Protein AF-A0A2C9CQ67-F1 (afdb_monomer_lite)

Foldseek 3Di:
DFDDPLDPPDDDDDDDPPCLCPVVVVVPDPSDPAADDDPRHHDDDDVLLVQLRCQCGPPDNRPLDDPLPDPQVRQVVLLVLLVVAQKKAQCDGSRHRFIWGFDAGDRFWTWTWGCDPNDTGIDIHGSSRIGGDDD

pLDDT: mean 78.38, std 13.29, range [36.88, 95.12]

Sequence (135 aa):
MVSSPLVPRWVFVGWPRGLPHAFDAVAAHRDVRGFVGVDGVPSRIRCHVMDGFIWAHGKDGFTFAGQVETDAERLERLRAQLGKVHQARVAQGSFAGTQVTVRSVGDKHAKVVMQLFGGQRITVVPIGALVPLGS

Organism: NCBI:txid1690039

Secondary structure (DSSP, 8-state):
-EE-TTSTT-EE----TT-TTHHHHHHTSTT-----EETTEEPPPPHHHHHHHHHHHSSSTT---S-----HHHHHHHHHHHTT-SEEEE-SSTTTT-EEEEEEE-SSEEEEEEEETTEEEEEEEEGGGEEEPP-

Structure (mmCIF, N/CA/C/O backbone):
data_AF-A0A2C9CQ67-F1
#
_entry.id   AF-A0A2C9CQ67-F1
#
loop_
_atom_site.group_PDB
_atom_site.id
_atom_site.type_symbol
_atom_site.label_atom_id
_atom_site.label_alt_id
_atom_site.label_comp_id
_atom_site.label_asym_id
_atom_site.label_entity_id
_atom_site.label_seq_id
_atom_site.pdbx_PDB_ins_code
_atom_site.Cartn_x
_atom_site.Cartn_y
_atom_site.Cartn_z
_atom_site.occupancy
_atom_site.B_iso_or_equiv
_atom_site.auth_seq_id
_atom_site.auth_comp_id
_atom_site.auth_asym_id
_atom_site.auth_atom_id
_atom_site.pdbx_PDB_model_num
ATOM 1 N N . MET A 1 1 ? 17.096 -4.184 -7.080 1.00 64.00 1 MET A N 1
ATOM 2 C CA . MET A 1 1 ? 15.822 -4.759 -7.556 1.00 64.00 1 MET A CA 1
ATOM 3 C C . MET A 1 1 ? 14.972 -5.042 -6.332 1.00 64.00 1 MET A C 1
ATOM 5 O O . MET A 1 1 ? 15.516 -5.582 -5.379 1.00 64.00 1 MET A O 1
ATOM 9 N N . VAL A 1 2 ? 13.705 -4.632 -6.319 1.00 66.56 2 VAL A N 1
ATOM 10 C CA . VAL A 1 2 ? 12.793 -4.857 -5.184 1.00 66.56 2 VAL A CA 1
ATOM 11 C C . VAL A 1 2 ? 11.532 -5.535 -5.706 1.00 66.56 2 VAL A C 1
ATOM 13 O O . VAL A 1 2 ? 10.943 -5.070 -6.678 1.00 66.56 2 VAL A O 1
ATOM 16 N N . SER A 1 3 ? 11.117 -6.624 -5.069 1.00 68.38 3 SER A N 1
ATOM 17 C CA . SER A 1 3 ? 9.830 -7.285 -5.308 1.00 68.38 3 SER A CA 1
ATOM 18 C C . SER A 1 3 ? 8.986 -7.212 -4.043 1.00 68.38 3 SER A C 1
ATOM 20 O O . SER A 1 3 ? 9.531 -7.268 -2.946 1.00 68.38 3 SER A O 1
ATOM 22 N N . SER A 1 4 ? 7.665 -7.113 -4.184 1.00 69.62 4 SER A N 1
ATOM 23 C CA . SER A 1 4 ? 6.742 -7.037 -3.049 1.00 69.62 4 SER A CA 1
ATOM 24 C C . SER A 1 4 ? 5.553 -7.972 -3.270 1.00 69.62 4 SER A C 1
ATOM 26 O O . SER A 1 4 ? 4.937 -7.914 -4.335 1.00 69.62 4 SER A O 1
ATOM 28 N N . PRO A 1 5 ? 5.152 -8.789 -2.280 1.00 70.25 5 PRO A N 1
ATOM 29 C CA . PRO A 1 5 ? 3.954 -9.611 -2.380 1.00 70.25 5 PRO A CA 1
ATOM 30 C C . PRO A 1 5 ? 2.667 -8.772 -2.360 1.00 70.25 5 PRO A C 1
ATOM 32 O O . PRO A 1 5 ? 1.619 -9.283 -2.740 1.00 70.25 5 PRO A O 1
ATOM 35 N N . LEU A 1 6 ? 2.726 -7.475 -2.008 1.00 72.62 6 LEU A N 1
ATOM 36 C CA . LEU A 1 6 ? 1.598 -6.553 -2.214 1.00 72.62 6 LEU A CA 1
ATOM 37 C C . LEU A 1 6 ? 1.357 -6.256 -3.691 1.00 72.62 6 LEU A C 1
ATOM 39 O O . LEU A 1 6 ? 0.276 -5.821 -4.058 1.00 72.62 6 LEU A O 1
ATOM 43 N N . VAL A 1 7 ? 2.344 -6.450 -4.555 1.00 78.44 7 VAL A N 1
ATOM 44 C CA . VAL A 1 7 ? 2.218 -6.264 -6.002 1.00 78.44 7 VAL A CA 1
ATOM 45 C C . VAL A 1 7 ? 2.847 -7.477 -6.677 1.00 78.44 7 VAL A C 1
ATOM 47 O O . VAL A 1 7 ? 3.937 -7.394 -7.245 1.00 78.44 7 VAL A O 1
ATOM 50 N N . PRO A 1 8 ? 2.194 -8.647 -6.571 1.00 76.31 8 PRO A N 1
ATOM 51 C CA . PRO A 1 8 ? 2.783 -9.884 -7.047 1.00 76.31 8 PRO A CA 1
ATOM 52 C C . PRO A 1 8 ? 3.087 -9.765 -8.539 1.00 76.31 8 PRO A C 1
ATOM 54 O O . PRO A 1 8 ? 2.280 -9.231 -9.302 1.00 76.31 8 PRO A O 1
ATOM 57 N N . ARG A 1 9 ? 4.245 -10.300 -8.948 1.00 80.56 9 ARG A N 1
ATOM 58 C CA . ARG A 1 9 ? 4.749 -10.290 -10.335 1.00 80.56 9 ARG A CA 1
ATOM 59 C C . ARG A 1 9 ? 5.205 -8.918 -10.845 1.00 80.56 9 ARG A C 1
ATOM 61 O O . ARG A 1 9 ? 5.520 -8.797 -12.024 1.00 80.56 9 ARG A O 1
ATOM 68 N N . TRP A 1 10 ? 5.260 -7.910 -9.975 1.00 82.81 10 TRP A N 1
ATOM 69 C CA . TRP A 1 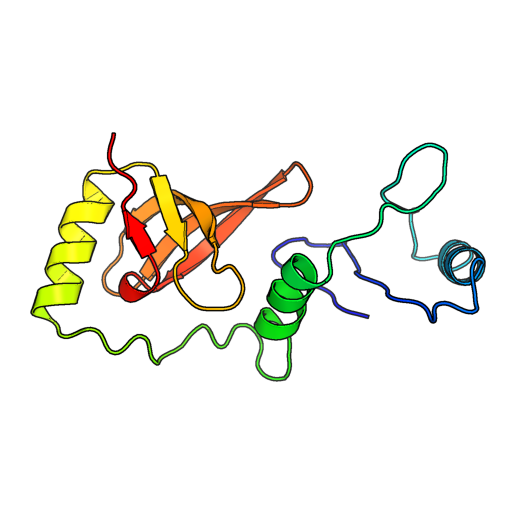10 ? 5.890 -6.628 -10.271 1.00 82.81 10 TRP A CA 1
ATOM 70 C C . TRP A 1 10 ? 7.296 -6.603 -9.687 1.00 82.81 10 TRP A C 1
ATOM 72 O O . TRP A 1 10 ? 7.535 -7.057 -8.565 1.00 82.81 10 TRP A O 1
ATOM 82 N N . VAL A 1 11 ? 8.219 -6.045 -10.462 1.00 81.56 11 VAL A N 1
ATOM 83 C CA . VAL A 1 11 ? 9.616 -5.876 -10.077 1.00 81.56 11 VAL A CA 1
ATOM 84 C C . VAL A 1 11 ? 9.975 -4.409 -10.242 1.00 81.56 11 VAL A C 1
ATOM 86 O O . VAL A 1 11 ? 9.816 -3.839 -11.319 1.00 81.56 11 VAL A O 1
ATOM 89 N N . PHE A 1 12 ? 10.470 -3.798 -9.171 1.00 82.94 12 PHE A N 1
ATOM 90 C CA . PHE A 1 12 ? 10.960 -2.428 -9.188 1.00 82.94 12 PHE A CA 1
ATOM 91 C C . PHE A 1 12 ? 12.457 -2.418 -9.478 1.00 82.94 12 PHE A C 1
ATOM 93 O O . PHE A 1 12 ? 13.264 -3.045 -8.775 1.00 82.94 12 PHE A O 1
ATOM 100 N N . VAL A 1 13 ? 12.825 -1.690 -10.527 1.00 79.69 13 VAL A N 1
ATOM 101 C CA . VAL A 1 13 ? 14.198 -1.573 -11.014 1.00 79.69 13 VAL A CA 1
ATOM 102 C C . VAL A 1 13 ? 14.589 -0.101 -11.007 1.00 79.69 13 VAL A C 1
ATOM 104 O O . VAL A 1 13 ? 13.828 0.751 -11.456 1.00 79.69 13 VAL A O 1
ATOM 107 N N . GLY A 1 14 ? 15.775 0.189 -10.478 1.00 77.75 14 GLY A N 1
ATOM 108 C CA . GLY A 1 14 ? 16.425 1.486 -10.616 1.00 77.75 14 GLY A CA 1
ATOM 109 C C . GLY A 1 14 ? 17.686 1.321 -11.453 1.00 77.75 14 GLY A C 1
ATOM 110 O O . GLY A 1 14 ? 18.374 0.309 -11.320 1.00 77.75 14 GLY A O 1
ATOM 111 N N . TRP A 1 15 ? 17.988 2.301 -12.298 1.00 76.94 15 TRP A N 1
ATOM 112 C CA . TRP A 1 15 ? 19.231 2.357 -13.064 1.00 76.94 15 TRP A CA 1
ATOM 113 C C . TRP A 1 15 ? 19.975 3.673 -12.805 1.00 76.94 15 TRP A C 1
ATOM 115 O O . TRP A 1 15 ? 19.348 4.684 -12.464 1.00 76.94 15 TRP A O 1
ATOM 125 N N . PRO A 1 16 ? 21.313 3.684 -12.947 1.00 72.44 16 PRO A N 1
ATOM 126 C CA . PRO A 1 16 ? 22.109 4.897 -12.810 1.00 72.44 16 PRO A CA 1
ATOM 127 C C . PRO A 1 16 ? 21.665 5.983 -13.794 1.00 72.44 16 PRO A C 1
ATOM 129 O O . PRO A 1 16 ? 21.356 5.702 -14.952 1.00 72.44 16 PRO A O 1
ATOM 132 N N . ARG A 1 17 ? 21.702 7.250 -13.359 1.00 68.75 17 ARG A N 1
ATOM 133 C CA . ARG A 1 17 ? 21.292 8.408 -14.180 1.00 68.75 17 ARG A CA 1
ATOM 134 C C . ARG A 1 17 ? 22.075 8.551 -15.496 1.00 68.75 17 ARG A C 1
ATOM 136 O O . ARG A 1 17 ? 21.564 9.175 -16.416 1.00 68.75 17 ARG A O 1
ATOM 143 N N . GLY A 1 18 ? 23.273 7.971 -15.589 1.00 73.00 18 GLY A N 1
ATOM 144 C CA . GLY A 1 18 ? 24.120 7.997 -16.788 1.00 73.00 18 GLY A CA 1
ATOM 145 C C . GLY A 1 18 ? 23.854 6.885 -17.809 1.00 73.00 18 GLY A C 1
ATOM 146 O O . GLY A 1 18 ? 24.547 6.832 -18.816 1.00 73.00 18 GLY A O 1
ATOM 147 N N . LEU A 1 19 ? 22.885 5.994 -17.568 1.00 73.69 19 LEU A N 1
ATOM 148 C CA . LEU A 1 19 ? 22.569 4.871 -18.459 1.00 73.69 19 LEU A CA 1
ATOM 149 C C . LEU A 1 19 ? 21.096 4.928 -18.897 1.00 73.69 19 LEU A C 1
ATOM 151 O O . LEU A 1 19 ? 20.275 4.151 -18.405 1.00 73.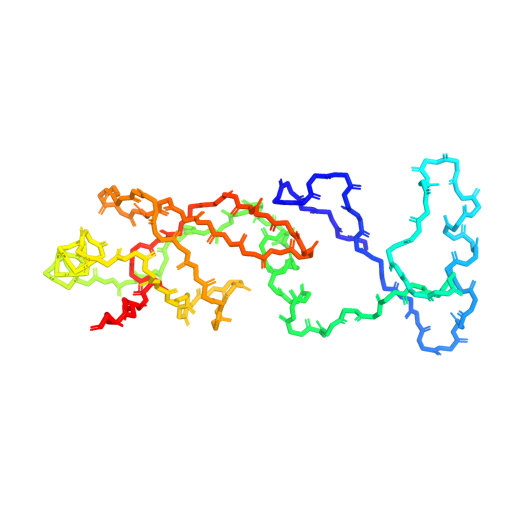69 19 LEU A O 1
ATOM 155 N N . PRO A 1 20 ? 20.731 5.853 -19.806 1.00 65.44 20 PRO A N 1
ATOM 156 C CA . PRO A 1 20 ? 19.339 6.072 -20.202 1.00 65.44 20 PRO A CA 1
ATOM 157 C C . PRO A 1 20 ? 18.693 4.849 -20.868 1.00 65.44 20 PRO A C 1
ATOM 159 O O . PRO A 1 20 ? 17.488 4.686 -20.735 1.00 65.44 20 PRO A O 1
ATOM 162 N N . HIS A 1 21 ? 19.488 3.966 -21.485 1.00 72.31 21 HIS A N 1
ATOM 163 C CA . HIS A 1 21 ? 19.054 2.737 -22.171 1.00 72.31 21 HIS A CA 1
ATOM 164 C C . HIS A 1 21 ? 19.216 1.460 -21.335 1.00 72.31 21 HIS A C 1
ATOM 166 O O . HIS A 1 21 ? 19.066 0.351 -21.837 1.00 72.31 21 HIS A O 1
ATOM 172 N N . ALA A 1 22 ? 19.510 1.570 -20.034 1.00 74.19 22 ALA A N 1
ATOM 173 C CA . ALA A 1 22 ? 19.634 0.388 -19.176 1.00 74.19 22 ALA A CA 1
ATOM 174 C C . ALA A 1 22 ? 18.341 -0.451 -19.121 1.00 74.19 22 ALA A C 1
ATOM 176 O O . ALA A 1 22 ? 18.394 -1.644 -18.822 1.00 74.19 22 ALA A O 1
ATOM 177 N N . PHE A 1 23 ? 17.187 0.155 -19.421 1.00 77.00 23 PHE A N 1
ATOM 178 C CA . PHE A 1 23 ? 15.921 -0.565 -19.501 1.00 77.00 23 PHE A CA 1
ATOM 179 C C . PHE A 1 23 ? 15.849 -1.505 -20.716 1.00 77.00 23 PHE A C 1
ATOM 181 O O . PHE A 1 23 ? 15.185 -2.528 -20.605 1.00 77.00 23 PHE A O 1
ATOM 188 N N . ASP A 1 24 ? 16.572 -1.246 -21.814 1.00 79.12 24 ASP A N 1
ATOM 189 C CA . ASP A 1 24 ? 16.597 -2.122 -22.999 1.00 79.12 24 ASP A CA 1
ATOM 190 C C . ASP A 1 24 ? 17.214 -3.490 -22.665 1.00 79.12 24 ASP A C 1
ATOM 192 O O . ASP A 1 24 ? 16.696 -4.538 -23.048 1.00 79.12 24 ASP A O 1
ATOM 196 N N . ALA A 1 25 ? 18.272 -3.499 -21.848 1.00 79.31 25 ALA A N 1
ATOM 197 C CA . ALA A 1 25 ? 18.884 -4.734 -21.356 1.00 79.31 25 ALA A CA 1
ATOM 198 C C . ALA A 1 25 ? 17.930 -5.537 -20.453 1.00 79.31 25 ALA A C 1
ATOM 200 O O . ALA A 1 25 ? 17.914 -6.766 -20.492 1.00 79.31 25 ALA A O 1
ATOM 201 N N . VAL A 1 26 ? 17.108 -4.848 -19.655 1.00 79.69 26 VAL A N 1
ATOM 202 C CA . VAL A 1 26 ? 16.069 -5.489 -18.834 1.00 79.69 26 VAL A CA 1
ATOM 203 C C . VAL A 1 26 ? 14.926 -5.999 -19.718 1.00 79.69 26 VAL A C 1
ATOM 205 O O . VAL A 1 26 ? 14.416 -7.089 -19.470 1.00 79.69 26 VAL A O 1
ATOM 208 N N . ALA A 1 27 ? 14.560 -5.260 -20.770 1.00 79.50 27 ALA A N 1
ATOM 209 C CA . ALA A 1 27 ? 13.544 -5.644 -21.750 1.00 79.50 27 ALA A CA 1
ATOM 210 C C . ALA A 1 27 ? 13.893 -6.955 -22.463 1.00 79.50 27 ALA A C 1
ATOM 212 O O . ALA A 1 27 ? 13.015 -7.768 -22.732 1.00 79.50 27 ALA A O 1
ATOM 213 N N . ALA A 1 28 ? 15.180 -7.157 -22.752 1.00 82.69 28 ALA A N 1
ATOM 214 C CA . ALA A 1 28 ? 15.685 -8.334 -23.447 1.00 82.69 28 ALA A CA 1
ATOM 215 C C . ALA A 1 28 ? 15.649 -9.620 -22.597 1.00 82.69 28 ALA A C 1
ATOM 217 O O . ALA A 1 28 ? 15.867 -10.714 -23.121 1.00 82.69 28 ALA A O 1
ATOM 218 N N . HIS A 1 29 ? 15.393 -9.524 -21.289 1.00 84.31 29 HIS A N 1
ATOM 219 C CA . HIS A 1 29 ? 15.344 -10.694 -20.422 1.00 84.31 29 HIS A CA 1
ATOM 220 C C . HIS A 1 29 ? 14.058 -11.503 -20.657 1.00 84.31 29 HIS A C 1
ATOM 222 O O . HIS A 1 29 ? 12.954 -10.979 -20.539 1.00 84.31 29 HIS A O 1
ATOM 228 N N . ARG A 1 30 ? 14.186 -12.815 -20.896 1.00 86.81 30 ARG A N 1
ATOM 229 C CA . ARG A 1 30 ? 13.070 -13.716 -21.269 1.00 86.81 30 ARG A CA 1
ATOM 230 C C . ARG A 1 30 ? 11.866 -13.713 -20.315 1.00 86.81 30 ARG A C 1
ATOM 232 O O . ARG A 1 30 ? 10.741 -13.956 -20.735 1.00 86.81 30 ARG A O 1
ATOM 239 N N . ASP A 1 31 ? 12.111 -13.459 -19.032 1.00 85.81 31 ASP A N 1
ATOM 240 C CA . ASP A 1 31 ? 11.078 -13.469 -17.985 1.00 85.81 31 ASP A CA 1
ATOM 241 C C . ASP A 1 31 ? 10.398 -12.099 -17.792 1.00 85.81 31 ASP A C 1
ATOM 243 O O . ASP A 1 31 ? 9.439 -11.971 -17.024 1.00 85.81 31 ASP A O 1
ATOM 247 N N . VAL A 1 32 ? 10.871 -11.063 -18.490 1.00 84.19 32 VAL A N 1
ATOM 248 C CA . VAL A 1 32 ? 10.299 -9.717 -18.447 1.00 84.19 32 VAL A CA 1
ATOM 249 C C . VAL A 1 32 ? 9.212 -9.611 -19.508 1.00 84.19 32 VAL A C 1
ATOM 251 O O . VAL A 1 32 ? 9.459 -9.680 -20.704 1.00 84.19 32 VAL A O 1
ATOM 254 N N . ARG A 1 33 ? 7.968 -9.422 -19.056 1.00 85.12 33 ARG A N 1
ATOM 255 C CA . ARG A 1 33 ? 6.806 -9.270 -19.950 1.00 85.12 33 ARG A CA 1
ATOM 256 C C . ARG A 1 33 ? 6.684 -7.879 -20.577 1.00 85.12 33 ARG A C 1
ATOM 258 O O . ARG A 1 33 ? 5.838 -7.686 -21.441 1.00 85.12 33 ARG A O 1
ATOM 265 N N . GLY A 1 34 ? 7.469 -6.917 -20.104 1.00 84.12 34 GLY A N 1
ATOM 266 C CA . GLY A 1 34 ? 7.425 -5.520 -20.525 1.00 84.12 34 GLY A CA 1
ATOM 267 C C . GLY A 1 34 ? 7.459 -4.559 -19.340 1.00 84.12 34 GLY A C 1
ATOM 268 O O . GLY A 1 34 ? 7.600 -4.970 -18.185 1.00 84.12 34 GLY A O 1
ATOM 269 N N . PHE A 1 35 ? 7.312 -3.270 -19.639 1.00 85.56 35 PHE A N 1
ATOM 270 C CA . PHE A 1 35 ? 7.327 -2.195 -18.651 1.00 85.56 35 PHE A CA 1
ATOM 271 C C . PHE A 1 35 ? 5.964 -1.535 -18.526 1.00 85.56 35 PHE A C 1
ATOM 273 O O . PHE A 1 35 ? 5.203 -1.437 -19.485 1.00 85.56 35 PHE A O 1
ATOM 280 N N . VAL A 1 36 ? 5.690 -1.025 -17.330 1.00 85.19 36 VAL A N 1
ATOM 281 C CA . VAL A 1 36 ? 4.555 -0.137 -17.093 1.00 85.19 36 VAL A CA 1
ATOM 282 C C . VAL A 1 36 ? 5.012 1.281 -17.410 1.00 85.19 36 VAL A C 1
ATOM 284 O O . VAL A 1 36 ? 5.961 1.780 -16.801 1.00 85.19 36 VAL A O 1
ATOM 287 N N . GLY A 1 37 ? 4.379 1.898 -18.402 1.00 84.06 37 GLY A N 1
ATOM 288 C CA . GLY A 1 37 ? 4.890 3.093 -19.056 1.00 84.06 37 GLY A CA 1
ATOM 289 C C . GLY A 1 37 ? 3.881 3.744 -19.992 1.00 84.06 37 GLY A C 1
ATOM 290 O O . GLY A 1 37 ? 2.797 3.207 -20.214 1.00 84.06 37 GLY A O 1
ATOM 291 N N . VAL A 1 38 ? 4.262 4.890 -20.547 1.00 78.31 38 VAL A N 1
ATOM 292 C CA . VAL A 1 38 ? 3.522 5.592 -21.605 1.00 78.31 38 VAL A CA 1
ATOM 293 C C . VAL A 1 38 ? 4.432 5.634 -22.829 1.00 78.31 38 VAL A C 1
ATOM 295 O O . VAL A 1 38 ? 5.634 5.853 -22.680 1.00 78.31 38 VAL A O 1
ATOM 298 N N . ASP A 1 39 ? 3.884 5.348 -24.010 1.00 80.56 39 ASP A N 1
ATOM 299 C CA . ASP A 1 39 ? 4.603 5.378 -25.294 1.00 80.56 39 ASP A CA 1
ATOM 300 C C . ASP A 1 39 ? 5.898 4.541 -25.323 1.00 80.56 39 ASP A C 1
ATOM 302 O O . ASP A 1 39 ? 6.917 4.937 -25.881 1.00 80.56 39 ASP A O 1
ATOM 306 N N . GLY A 1 40 ? 5.880 3.370 -24.676 1.00 72.69 40 GLY A N 1
ATOM 307 C CA . GLY A 1 40 ? 7.035 2.462 -24.618 1.00 72.69 40 GLY A CA 1
ATOM 308 C C . GLY A 1 40 ? 8.133 2.879 -23.633 1.00 72.69 40 GLY A C 1
ATOM 309 O O . GLY A 1 40 ? 9.108 2.149 -23.466 1.00 72.69 40 GLY A O 1
ATOM 310 N N . VAL A 1 41 ? 7.968 4.001 -22.926 1.00 77.69 41 VAL A N 1
ATOM 311 C CA . VAL A 1 41 ? 8.925 4.487 -21.925 1.00 77.69 41 VAL A CA 1
ATOM 312 C C . VAL A 1 41 ? 8.462 4.096 -20.518 1.00 77.69 41 VAL A C 1
ATOM 314 O O . VAL A 1 41 ? 7.353 4.469 -20.117 1.00 77.69 41 VAL A O 1
ATOM 317 N N . PRO A 1 42 ? 9.291 3.397 -19.716 1.00 84.44 42 PRO A N 1
ATOM 318 C CA . PRO A 1 42 ? 8.933 3.037 -18.347 1.00 84.44 42 PRO A CA 1
ATOM 319 C C . PRO A 1 42 ? 8.604 4.269 -17.492 1.00 84.44 42 PRO A C 1
ATOM 321 O O . PRO A 1 42 ? 9.367 5.240 -17.439 1.00 84.44 42 PRO A O 1
ATOM 324 N N . SER A 1 43 ? 7.488 4.224 -16.765 1.00 84.81 43 SER A N 1
ATOM 325 C CA . SER A 1 43 ? 7.107 5.300 -15.852 1.00 84.81 43 SER A CA 1
ATOM 326 C C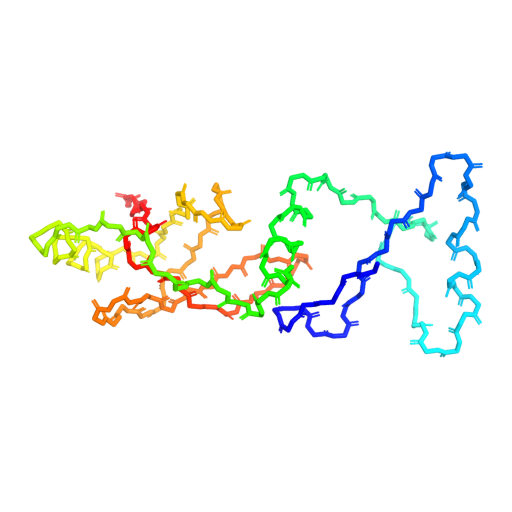 . SER A 1 43 ? 8.048 5.356 -14.651 1.00 84.81 43 SER A C 1
ATOM 328 O O . SER A 1 43 ? 8.291 4.361 -13.967 1.00 84.81 43 SER A O 1
ATOM 330 N N . ARG A 1 44 ? 8.548 6.557 -14.349 1.00 81.69 44 ARG A N 1
ATOM 331 C CA . ARG A 1 44 ? 9.374 6.789 -13.161 1.00 81.69 44 ARG A CA 1
ATOM 332 C C . ARG A 1 44 ? 8.504 6.811 -11.911 1.00 81.69 44 ARG A C 1
ATOM 334 O O . ARG A 1 44 ? 7.513 7.535 -11.845 1.00 81.69 44 ARG A O 1
ATOM 341 N N . ILE A 1 45 ? 8.923 6.072 -10.891 1.00 77.38 45 ILE A N 1
ATOM 342 C CA . ILE A 1 45 ? 8.292 6.093 -9.572 1.00 77.38 45 ILE A CA 1
ATOM 343 C C . ILE A 1 45 ? 9.047 7.095 -8.698 1.00 77.38 45 ILE A C 1
ATOM 345 O O . ILE A 1 45 ? 10.278 7.134 -8.702 1.00 77.38 45 ILE A O 1
ATOM 349 N N . ARG A 1 46 ? 8.315 7.932 -7.957 1.00 72.62 46 ARG A N 1
ATOM 350 C CA . ARG A 1 46 ? 8.918 8.900 -7.029 1.00 72.62 46 ARG A CA 1
ATOM 351 C C . ARG A 1 46 ? 9.620 8.158 -5.889 1.00 72.62 46 ARG A C 1
ATOM 353 O O . ARG A 1 46 ? 9.052 7.210 -5.351 1.00 72.62 46 ARG A O 1
ATOM 360 N N . CYS A 1 47 ? 10.806 8.626 -5.489 1.00 66.19 47 CYS A N 1
ATOM 361 C CA . CYS A 1 47 ? 11.630 7.950 -4.481 1.00 66.19 47 CYS A CA 1
ATOM 362 C C . CYS A 1 47 ? 10.868 7.664 -3.180 1.00 66.19 47 CYS A C 1
ATOM 364 O O . CYS A 1 47 ? 10.870 6.522 -2.755 1.00 66.19 47 CYS A O 1
ATOM 366 N N . HIS A 1 48 ? 10.090 8.618 -2.649 1.00 64.62 48 HIS A N 1
ATOM 367 C CA . HIS A 1 48 ? 9.325 8.414 -1.406 1.00 64.62 48 HIS A CA 1
ATOM 368 C C . HIS A 1 48 ? 8.287 7.281 -1.475 1.00 64.62 48 HIS A C 1
ATOM 370 O O . HIS A 1 48 ? 7.986 6.655 -0.466 1.00 64.62 48 HIS A O 1
ATOM 376 N N . VAL A 1 49 ? 7.730 6.994 -2.659 1.00 68.19 49 VAL A N 1
ATOM 377 C CA . VAL A 1 49 ? 6.833 5.841 -2.840 1.00 68.19 49 VAL A CA 1
ATOM 378 C C . VAL A 1 49 ? 7.647 4.550 -2.788 1.00 68.19 49 VAL A C 1
ATOM 380 O O . VAL A 1 49 ? 7.205 3.561 -2.213 1.00 68.19 49 VAL A O 1
ATOM 383 N N . MET A 1 50 ? 8.845 4.565 -3.375 1.00 72.25 50 MET A N 1
ATOM 384 C CA . MET A 1 50 ? 9.754 3.423 -3.399 1.00 72.25 50 MET A CA 1
ATOM 385 C C . MET A 1 50 ? 10.398 3.150 -2.044 1.00 72.25 50 MET A C 1
ATOM 387 O O . MET A 1 50 ? 10.583 1.986 -1.710 1.00 72.25 50 MET A O 1
ATOM 391 N N . ASP A 1 51 ? 10.663 4.184 -1.249 1.00 68.12 51 ASP A N 1
ATOM 392 C CA . ASP A 1 51 ? 11.185 4.064 0.113 1.00 68.12 51 ASP A CA 1
ATOM 393 C C . ASP A 1 51 ? 10.250 3.211 0.969 1.00 68.12 51 ASP A C 1
ATOM 395 O O . ASP A 1 51 ? 10.714 2.342 1.697 1.00 68.12 51 ASP A O 1
ATOM 399 N N . GLY A 1 52 ? 8.934 3.345 0.782 1.00 66.19 52 GLY A N 1
ATOM 400 C CA . GLY A 1 52 ? 7.952 2.467 1.409 1.00 66.19 52 GLY A CA 1
ATOM 401 C C . GLY A 1 52 ? 8.098 0.997 1.021 1.00 66.19 52 GLY A C 1
ATOM 402 O O . GLY A 1 52 ? 8.097 0.111 1.876 1.00 66.19 52 GLY A O 1
ATOM 403 N N . PHE A 1 53 ? 8.283 0.709 -0.266 1.00 68.56 53 PHE A N 1
ATOM 404 C CA . PHE A 1 53 ? 8.524 -0.664 -0.716 1.00 68.56 53 PHE A CA 1
ATOM 405 C C . PHE A 1 53 ? 9.881 -1.193 -0.244 1.00 68.56 53 PHE A C 1
ATOM 407 O O . PHE A 1 53 ? 9.966 -2.339 0.177 1.00 68.56 53 PHE A O 1
ATOM 414 N N . ILE A 1 54 ? 10.930 -0.375 -0.262 1.00 67.94 54 ILE A N 1
ATOM 415 C CA . ILE A 1 54 ? 12.258 -0.761 0.220 1.00 67.94 54 ILE A CA 1
ATOM 416 C C . ILE A 1 54 ? 12.217 -1.031 1.725 1.00 67.94 54 ILE A C 1
ATOM 418 O O . ILE A 1 54 ? 12.737 -2.050 2.153 1.00 67.94 54 ILE A O 1
ATOM 422 N N . TRP A 1 55 ? 11.565 -0.183 2.521 1.00 64.06 55 TRP A N 1
ATOM 423 C CA . TRP A 1 55 ? 11.421 -0.380 3.966 1.00 64.06 55 TRP A CA 1
ATOM 424 C C . TRP A 1 55 ? 10.553 -1.587 4.310 1.00 64.06 55 TRP A C 1
ATOM 426 O O . TRP A 1 55 ? 10.876 -2.321 5.232 1.00 64.06 55 TRP A O 1
ATOM 436 N N . ALA A 1 56 ? 9.478 -1.837 3.557 1.00 63.50 56 ALA A N 1
ATOM 437 C CA . ALA A 1 56 ? 8.632 -3.011 3.786 1.00 63.50 56 ALA A CA 1
ATOM 438 C C . ALA A 1 56 ? 9.339 -4.349 3.468 1.00 63.50 56 ALA A C 1
ATOM 440 O O . ALA A 1 56 ? 8.898 -5.392 3.952 1.00 63.50 56 ALA A O 1
ATOM 441 N N . HIS A 1 57 ? 10.401 -4.320 2.647 1.00 63.62 57 HIS A N 1
ATOM 442 C CA . HIS A 1 57 ? 11.095 -5.507 2.112 1.00 63.62 57 HIS A CA 1
ATOM 443 C C . HIS A 1 57 ? 12.603 -5.538 2.408 1.00 63.62 57 HIS A C 1
ATOM 445 O O . HIS A 1 57 ? 13.319 -6.414 1.922 1.00 63.62 57 HIS A O 1
ATOM 451 N N . GLY A 1 58 ? 13.103 -4.582 3.187 1.00 47.62 58 GLY A N 1
ATOM 452 C CA . GLY A 1 58 ? 14.511 -4.418 3.523 1.00 47.62 58 GLY A CA 1
ATOM 453 C C . GLY A 1 58 ? 14.879 -5.235 4.755 1.00 47.62 58 GLY A C 1
ATOM 454 O O . GLY A 1 58 ? 14.535 -4.860 5.867 1.00 47.62 58 GLY A O 1
ATOM 455 N N . LYS A 1 59 ? 15.614 -6.330 4.530 1.00 40.19 59 LYS A N 1
ATOM 456 C CA . LYS A 1 59 ? 16.226 -7.266 5.499 1.00 40.19 59 LYS A CA 1
ATOM 457 C C . LYS A 1 59 ? 15.316 -8.061 6.437 1.00 40.19 59 LYS A C 1
ATOM 459 O O . LYS A 1 59 ? 15.679 -9.196 6.710 1.00 40.19 59 LYS A O 1
ATOM 464 N N . ASP A 1 60 ? 14.139 -7.575 6.792 1.00 36.88 60 ASP A N 1
ATOM 465 C CA . ASP A 1 60 ? 13.169 -8.327 7.586 1.00 36.88 60 ASP A CA 1
ATOM 466 C C . ASP A 1 60 ? 11.803 -8.199 6.909 1.00 36.88 60 ASP A C 1
ATOM 468 O O . ASP A 1 60 ? 11.154 -7.156 6.965 1.00 36.88 60 ASP A O 1
ATOM 472 N N . GLY A 1 61 ? 11.391 -9.233 6.169 1.00 37.75 61 GLY A N 1
ATOM 473 C CA . GLY A 1 61 ? 10.118 -9.223 5.447 1.00 37.75 61 GLY A CA 1
ATOM 474 C C . GLY A 1 61 ? 8.976 -8.783 6.363 1.00 37.75 61 GLY A C 1
ATOM 475 O O . GLY A 1 61 ? 8.754 -9.406 7.392 1.00 37.75 61 GLY A O 1
ATOM 476 N N . PHE A 1 62 ? 8.279 -7.700 6.006 1.00 45.84 62 PHE A N 1
ATOM 477 C CA . PHE A 1 62 ? 7.221 -7.103 6.829 1.00 45.84 62 PHE A CA 1
ATOM 478 C C . PHE A 1 62 ? 7.526 -7.099 8.338 1.00 45.84 62 PHE A C 1
ATOM 480 O O . PHE A 1 62 ? 6.717 -7.584 9.133 1.00 45.84 62 PHE A O 1
ATOM 487 N N . THR A 1 63 ? 8.614 -6.477 8.786 1.00 43.22 63 THR A N 1
ATOM 488 C CA . THR A 1 63 ? 8.668 -5.961 10.167 1.00 43.22 63 THR A CA 1
ATOM 489 C C . THR A 1 63 ? 7.719 -4.764 10.304 1.00 43.22 63 THR A C 1
ATOM 491 O O . THR A 1 63 ? 8.101 -3.618 10.496 1.00 43.22 63 THR A O 1
ATOM 494 N N . PHE A 1 64 ? 6.417 -5.045 10.215 1.00 50.00 64 PHE A N 1
ATOM 495 C CA . PHE A 1 64 ? 5.336 -4.195 10.723 1.00 50.00 64 PHE A CA 1
ATOM 496 C C . PHE A 1 64 ? 5.030 -4.501 12.203 1.00 50.00 64 PHE A C 1
ATOM 498 O O . PHE A 1 64 ? 3.969 -4.146 12.712 1.00 50.00 64 PHE A O 1
ATOM 505 N N . ALA A 1 65 ? 5.958 -5.151 12.906 1.00 43.44 65 ALA A N 1
ATOM 506 C CA . ALA A 1 65 ? 5.888 -5.461 14.327 1.00 43.44 65 ALA A CA 1
ATOM 507 C C . ALA A 1 65 ? 7.187 -4.945 14.976 1.00 43.44 65 ALA A C 1
ATOM 509 O O . ALA A 1 65 ? 8.263 -5.274 14.502 1.00 43.44 65 ALA A O 1
ATOM 510 N N . GLY A 1 66 ? 7.195 -4.111 16.013 1.00 44.94 66 GLY A N 1
ATOM 511 C CA . GLY A 1 66 ? 6.105 -3.743 16.905 1.00 44.94 66 GLY A CA 1
ATOM 512 C C . GLY A 1 66 ? 6.482 -2.579 17.820 1.00 44.94 66 GLY A C 1
ATOM 513 O O . GLY A 1 66 ? 6.650 -2.773 19.015 1.00 44.94 66 GLY A O 1
ATOM 514 N N . GLN A 1 67 ? 6.580 -1.367 17.274 1.00 51.41 67 GLN A N 1
ATOM 515 C CA . GLN A 1 67 ? 6.831 -0.162 18.076 1.00 51.41 67 GLN A CA 1
ATOM 516 C C . GLN A 1 67 ? 5.936 1.011 17.680 1.00 51.41 67 GLN A C 1
ATOM 518 O O . GLN A 1 67 ? 6.385 2.148 17.589 1.00 51.41 67 GLN A O 1
ATOM 523 N N . VAL A 1 68 ? 4.641 0.764 17.472 1.00 55.81 68 VAL A N 1
ATOM 524 C CA . VAL A 1 68 ? 3.699 1.850 17.763 1.00 55.81 68 VAL A CA 1
ATOM 525 C C . VAL A 1 68 ? 3.309 1.694 19.219 1.00 55.81 68 VAL A C 1
ATOM 527 O O . VAL A 1 68 ? 2.298 1.066 19.539 1.00 55.81 68 VAL A O 1
ATOM 530 N N . GLU A 1 69 ? 4.172 2.195 20.103 1.00 56.00 69 GLU A N 1
ATOM 531 C CA . GLU A 1 69 ? 3.854 2.311 21.522 1.00 56.00 69 GLU A CA 1
ATOM 532 C C . GLU A 1 69 ? 2.609 3.182 21.646 1.00 56.00 69 GLU A C 1
ATOM 534 O O . GLU A 1 69 ? 2.604 4.393 21.420 1.00 56.00 69 GLU A O 1
ATOM 539 N N . THR A 1 70 ? 1.502 2.509 21.918 1.00 64.00 70 THR A N 1
ATOM 540 C CA . THR A 1 70 ? 0.208 3.130 22.112 1.00 64.00 70 THR A CA 1
ATOM 541 C C . THR A 1 70 ? -0.292 2.577 23.426 1.00 64.00 70 THR A C 1
ATOM 543 O O . THR A 1 70 ? -0.472 1.367 23.545 1.00 64.00 70 THR A O 1
ATOM 546 N N . ASP A 1 71 ? -0.475 3.450 24.412 1.00 80.00 71 ASP A N 1
ATOM 547 C CA . ASP A 1 71 ? -1.098 3.064 25.673 1.00 80.00 71 ASP A CA 1
ATOM 548 C C . ASP A 1 71 ? -2.472 2.409 25.418 1.00 80.00 71 ASP A C 1
ATOM 550 O O . ASP A 1 71 ? -3.162 2.754 24.448 1.00 80.00 71 ASP A O 1
ATOM 554 N N . ALA A 1 72 ? -2.860 1.450 26.258 1.00 82.06 72 ALA A N 1
ATOM 555 C CA . ALA A 1 72 ? -4.023 0.586 26.057 1.00 82.06 72 ALA A CA 1
ATOM 556 C C . ALA A 1 72 ? -5.320 1.394 25.887 1.00 82.06 72 ALA A C 1
ATOM 558 O O . ALA A 1 72 ? -6.118 1.113 24.991 1.00 82.06 72 ALA A O 1
ATOM 559 N N . GLU A 1 73 ? -5.488 2.466 26.666 1.00 84.44 73 GLU A N 1
ATOM 560 C CA . GLU A 1 73 ? -6.641 3.367 26.559 1.00 84.44 73 GLU A CA 1
ATOM 561 C C . GLU A 1 73 ? -6.694 4.103 25.216 1.00 84.44 73 GLU A C 1
ATOM 563 O O . GLU A 1 73 ? -7.761 4.363 24.651 1.00 84.44 73 GLU A O 1
ATOM 568 N N . ARG A 1 74 ? -5.532 4.480 24.677 1.00 84.44 74 ARG A N 1
ATOM 569 C CA . ARG A 1 74 ? -5.445 5.123 23.363 1.00 84.44 74 ARG A CA 1
ATOM 570 C C . ARG A 1 74 ? -5.715 4.113 22.251 1.00 84.44 74 ARG A C 1
ATOM 572 O O . ARG A 1 74 ? -6.387 4.467 21.283 1.00 84.44 74 ARG A O 1
ATOM 579 N N . LEU A 1 75 ? -5.231 2.881 22.389 1.00 86.19 75 LEU A N 1
ATOM 580 C CA . LEU A 1 75 ? -5.475 1.815 21.422 1.00 86.19 75 LEU A CA 1
ATOM 581 C C . LEU A 1 75 ? -6.969 1.478 21.327 1.00 86.19 75 LEU A C 1
ATOM 583 O O . LEU A 1 75 ? -7.502 1.429 20.218 1.00 86.19 75 LEU A O 1
ATOM 587 N N . GLU A 1 76 ? -7.660 1.341 22.461 1.00 87.88 76 GLU A N 1
ATOM 588 C CA . GLU A 1 76 ? -9.105 1.078 22.473 1.00 87.88 76 GLU A CA 1
ATOM 589 C C . GLU A 1 76 ? -9.920 2.234 21.885 1.00 87.88 76 GLU A C 1
ATOM 591 O O . GLU A 1 76 ? -10.823 2.024 21.070 1.00 87.88 76 GLU A O 1
ATOM 596 N N . ARG A 1 77 ? -9.549 3.487 22.182 1.00 89.38 77 ARG A N 1
ATOM 597 C CA . ARG A 1 77 ? -10.182 4.649 21.534 1.00 89.38 77 ARG A CA 1
ATOM 598 C C . ARG A 1 77 ? -10.016 4.625 20.015 1.00 89.38 77 ARG A C 1
ATOM 600 O O . ARG A 1 77 ? -10.990 4.856 19.297 1.00 89.38 77 ARG A O 1
ATOM 607 N N . LEU A 1 78 ? -8.815 4.330 19.516 1.00 89.88 78 LEU A N 1
ATOM 608 C CA . LEU A 1 78 ? -8.562 4.231 18.076 1.00 89.88 78 LEU A CA 1
ATOM 609 C C . LEU A 1 78 ? -9.338 3.075 17.441 1.00 89.88 78 LEU A C 1
ATOM 611 O O . LEU A 1 78 ? -9.909 3.252 16.366 1.00 89.88 78 LEU A O 1
ATOM 615 N N . ARG A 1 79 ? -9.421 1.921 18.111 1.00 90.06 79 ARG A N 1
ATOM 616 C CA . ARG A 1 79 ? -10.230 0.779 17.665 1.00 90.06 79 ARG A CA 1
ATOM 617 C C . ARG A 1 79 ? -11.696 1.179 17.500 1.00 90.06 79 ARG A C 1
ATOM 619 O O . ARG A 1 79 ? -12.276 0.949 16.438 1.00 90.06 79 ARG A O 1
ATOM 626 N N . ALA A 1 80 ? -12.273 1.825 18.512 1.00 90.62 80 ALA A N 1
ATOM 627 C CA . ALA A 1 80 ? -13.660 2.281 18.487 1.00 90.62 80 ALA A CA 1
ATOM 628 C C . ALA A 1 80 ? -13.921 3.325 17.387 1.00 90.62 80 ALA A C 1
ATOM 630 O O . ALA A 1 80 ? -14.988 3.319 16.773 1.00 90.62 80 ALA A O 1
ATOM 631 N N . GLN A 1 81 ? -12.960 4.213 17.114 1.00 91.56 81 GLN A N 1
ATOM 632 C CA . GLN A 1 81 ? -13.061 5.202 16.036 1.00 91.56 81 GLN A CA 1
ATOM 633 C C . GLN A 1 81 ? -12.954 4.559 14.650 1.00 91.56 81 GLN A C 1
ATOM 635 O O . GLN A 1 81 ? -13.791 4.821 13.790 1.00 91.56 81 GLN A O 1
ATOM 640 N N . LEU A 1 82 ? -11.967 3.686 14.435 1.00 91.00 82 LEU A N 1
ATOM 641 C CA . LEU A 1 82 ? -11.777 2.978 13.166 1.00 91.00 82 LEU A CA 1
ATOM 642 C C . LEU A 1 82 ? -12.946 2.046 12.837 1.00 91.00 82 LEU A C 1
ATOM 644 O O . LEU A 1 82 ? -13.238 1.845 11.665 1.00 91.00 82 LEU A O 1
ATOM 648 N N . GLY A 1 83 ? -13.646 1.523 13.847 1.00 88.56 83 GLY A N 1
ATOM 649 C CA . GLY A 1 83 ? -14.884 0.764 13.654 1.00 88.56 83 GLY A CA 1
ATOM 650 C C . GLY A 1 83 ? -16.053 1.591 13.101 1.00 88.56 83 GLY A C 1
ATOM 651 O O . GLY A 1 83 ? -17.029 1.011 12.636 1.00 88.56 83 GLY A O 1
ATOM 652 N N . LYS A 1 84 ? -15.965 2.928 13.137 1.00 90.31 84 LYS A N 1
ATOM 653 C CA . LYS A 1 84 ? -17.015 3.855 12.678 1.00 90.31 84 LYS A CA 1
ATOM 654 C C . LYS A 1 84 ? -16.695 4.542 11.351 1.00 90.31 84 LYS A C 1
ATOM 656 O O . LYS A 1 84 ? -17.577 5.178 10.788 1.00 90.31 84 LYS A O 1
ATOM 661 N N . VAL A 1 85 ? -15.459 4.443 10.858 1.00 89.88 85 VAL A N 1
ATOM 662 C CA . VAL A 1 85 ? -15.032 5.108 9.619 1.00 89.88 85 VAL A CA 1
ATOM 663 C C . VAL A 1 85 ? -14.654 4.101 8.541 1.00 89.88 85 VAL A C 1
ATOM 665 O O . VAL A 1 85 ? -14.151 3.014 8.814 1.00 89.88 85 VAL A O 1
ATOM 668 N N . HIS A 1 86 ? -14.843 4.492 7.283 1.00 90.62 86 HIS A N 1
ATOM 669 C CA . HIS A 1 86 ? -14.418 3.687 6.135 1.00 90.62 86 HIS A CA 1
ATOM 670 C C . HIS A 1 86 ? -13.035 4.074 5.615 1.00 90.62 86 HIS A C 1
ATOM 672 O O . HIS A 1 86 ? -12.423 3.297 4.883 1.00 90.62 86 HIS A O 1
ATOM 678 N N . GLN A 1 87 ? -12.528 5.253 5.980 1.00 94.75 87 GLN A N 1
ATOM 679 C CA . GLN A 1 87 ? -11.238 5.753 5.520 1.00 94.75 87 GLN A CA 1
ATOM 680 C C . GLN A 1 87 ? -10.322 6.122 6.683 1.00 94.75 87 GLN A C 1
ATOM 682 O O . GLN A 1 87 ? -10.744 6.641 7.714 1.00 94.75 87 GLN A O 1
ATOM 687 N N . ALA A 1 88 ? -9.037 5.862 6.487 1.00 94.38 88 ALA A N 1
ATOM 688 C CA . ALA A 1 88 ? -7.974 6.257 7.394 1.00 94.38 88 ALA A CA 1
ATOM 689 C C . ALA A 1 88 ? -6.743 6.687 6.589 1.00 94.38 88 ALA A C 1
ATOM 691 O O . ALA A 1 88 ? -6.611 6.386 5.401 1.00 94.38 88 ALA A O 1
ATOM 692 N N . ARG A 1 89 ? -5.817 7.381 7.241 1.00 92.94 89 ARG A N 1
ATOM 693 C CA . ARG A 1 89 ? -4.483 7.666 6.716 1.00 92.94 89 ARG A CA 1
ATOM 694 C C . ARG A 1 89 ? -3.453 6.912 7.541 1.00 92.94 89 ARG A C 1
ATOM 696 O O . ARG A 1 89 ? -3.506 6.933 8.766 1.00 92.94 89 ARG A O 1
ATOM 703 N N . VAL A 1 90 ? -2.500 6.276 6.874 1.00 88.81 90 VAL A N 1
ATOM 704 C CA . VAL A 1 90 ? -1.330 5.700 7.540 1.00 88.81 90 VAL A CA 1
ATOM 705 C C . VAL A 1 90 ? -0.446 6.857 8.005 1.00 88.81 90 VAL A C 1
ATOM 707 O O . VAL A 1 90 ? -0.015 7.668 7.192 1.00 88.81 90 VAL A O 1
ATOM 710 N N . ALA A 1 91 ? -0.202 6.975 9.304 1.00 85.44 91 ALA A N 1
ATOM 711 C CA . ALA A 1 91 ? 0.619 8.033 9.888 1.00 85.44 91 ALA A CA 1
ATOM 712 C C . ALA A 1 91 ? 2.092 7.639 10.037 1.00 85.44 91 ALA A C 1
ATOM 714 O O . ALA A 1 91 ? 2.951 8.515 10.048 1.00 85.44 91 ALA A O 1
ATOM 715 N N . GLN A 1 92 ? 2.388 6.341 10.151 1.00 77.69 92 GLN A N 1
ATOM 716 C CA . GLN A 1 92 ? 3.734 5.833 10.422 1.00 77.69 92 GLN A CA 1
ATOM 717 C C . GLN A 1 92 ? 4.056 4.580 9.599 1.00 77.69 92 GLN A C 1
ATOM 719 O O . GLN A 1 92 ? 3.161 3.856 9.161 1.00 77.69 92 GLN A O 1
ATOM 724 N N . GLY A 1 93 ? 5.352 4.321 9.423 1.00 72.88 93 GLY A N 1
ATOM 725 C CA . GLY A 1 93 ? 5.878 3.177 8.682 1.00 72.88 93 GLY A CA 1
ATOM 726 C C . GLY A 1 93 ? 5.975 3.415 7.175 1.00 72.88 93 GLY A C 1
ATOM 727 O O . GLY A 1 93 ? 5.822 4.532 6.683 1.00 72.88 93 GLY A O 1
ATOM 728 N N . SER A 1 94 ? 6.209 2.332 6.437 1.00 72.06 94 SER A N 1
ATOM 729 C CA . SER A 1 94 ? 6.513 2.336 5.001 1.00 72.06 94 SER A CA 1
ATOM 730 C C . SER A 1 94 ? 5.510 3.078 4.119 1.00 72.06 94 SER A C 1
ATOM 732 O O . SER A 1 94 ? 5.863 3.590 3.066 1.00 72.06 94 SER A O 1
ATOM 734 N N . PH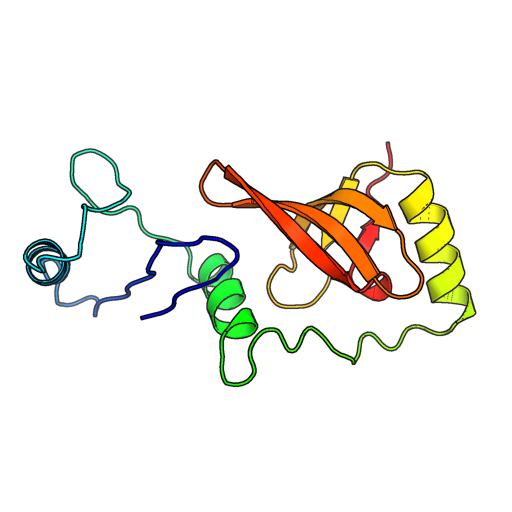E A 1 95 ? 4.245 3.133 4.521 1.00 79.00 95 PHE A N 1
ATOM 735 C CA . PHE A 1 95 ? 3.189 3.746 3.719 1.00 79.00 95 PHE A CA 1
ATOM 736 C C . PHE A 1 95 ? 2.637 5.028 4.343 1.00 79.00 95 PHE A C 1
ATOM 738 O O . PHE A 1 95 ? 1.518 5.426 4.012 1.00 79.00 95 PHE A O 1
ATOM 745 N N . ALA A 1 96 ? 3.398 5.680 5.228 1.00 82.12 96 ALA A N 1
ATOM 746 C CA . ALA A 1 96 ? 3.010 6.946 5.842 1.00 82.12 96 ALA A CA 1
ATOM 747 C C . ALA A 1 96 ? 2.538 7.976 4.794 1.00 82.12 96 ALA A C 1
ATOM 749 O O . ALA A 1 96 ? 3.091 8.097 3.703 1.00 82.12 96 ALA A O 1
ATOM 750 N N . GLY A 1 97 ? 1.460 8.689 5.113 1.00 82.69 97 GLY A N 1
ATOM 751 C CA . GLY A 1 97 ? 0.759 9.610 4.218 1.00 82.69 97 GL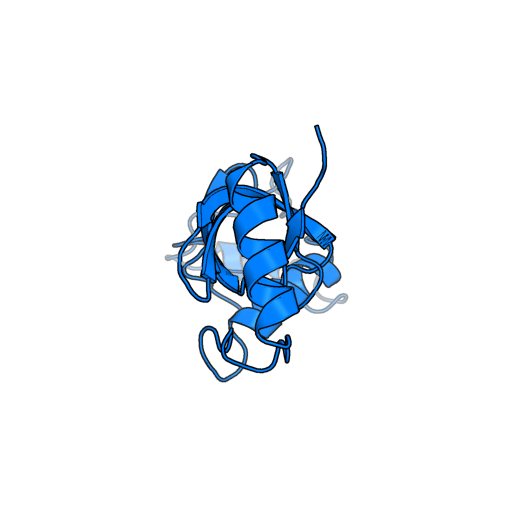Y A CA 1
ATOM 752 C C . GLY A 1 97 ? -0.296 8.952 3.320 1.00 82.69 97 GLY A C 1
ATOM 753 O O . GLY A 1 97 ? -1.187 9.650 2.832 1.00 82.69 97 GLY A O 1
ATOM 754 N N . THR A 1 98 ? -0.268 7.627 3.139 1.00 85.69 98 THR A N 1
ATOM 755 C CA . THR A 1 98 ? -1.203 6.933 2.239 1.00 85.69 98 THR A CA 1
ATOM 756 C C . THR A 1 98 ? -2.602 6.858 2.842 1.00 85.69 98 THR A C 1
ATOM 758 O O . THR A 1 98 ? -2.777 6.440 3.989 1.00 85.69 98 THR A O 1
ATOM 761 N N . GLN A 1 99 ? -3.613 7.239 2.060 1.00 92.12 99 GLN A N 1
ATOM 762 C CA . GLN A 1 99 ? -5.015 7.004 2.401 1.00 92.12 99 GLN A CA 1
ATOM 763 C C . GLN A 1 99 ? -5.403 5.559 2.094 1.00 92.12 99 GLN A C 1
ATOM 765 O O . GLN A 1 99 ? -5.054 5.012 1.046 1.00 92.12 99 GLN A O 1
ATOM 770 N N . VAL A 1 100 ? -6.132 4.945 3.018 1.00 92.69 100 VAL A N 1
ATOM 771 C CA . VAL A 1 100 ? -6.528 3.540 2.960 1.00 92.69 100 VAL A CA 1
ATOM 772 C C . VAL A 1 100 ? -7.996 3.388 3.328 1.00 92.69 100 VAL A C 1
ATOM 774 O O . VAL A 1 100 ? -8.539 4.155 4.124 1.00 92.69 100 VAL A O 1
ATOM 777 N N . THR A 1 101 ? -8.644 2.373 2.765 1.00 95.12 101 THR A N 1
ATOM 778 C CA . THR A 1 101 ? -10.002 1.982 3.152 1.00 95.12 101 THR A CA 1
ATOM 779 C C . THR A 1 101 ? -9.931 0.921 4.241 1.00 95.12 101 THR A C 1
ATOM 781 O O . THR A 1 101 ? -9.329 -0.132 4.032 1.00 95.12 101 THR A O 1
ATOM 784 N N . VAL A 1 102 ? -10.562 1.160 5.387 1.00 94.31 102 VAL A N 1
ATOM 785 C CA . VAL A 1 102 ? -10.632 0.190 6.488 1.00 94.31 102 VAL A CA 1
ATOM 786 C C . VAL A 1 102 ? -11.681 -0.871 6.145 1.00 94.31 102 VAL A C 1
ATOM 788 O O . VAL A 1 102 ? -12.824 -0.543 5.839 1.00 94.31 102 VAL A O 1
ATOM 791 N N . ARG A 1 103 ? -11.294 -2.153 6.148 1.00 94.38 103 ARG A N 1
ATOM 792 C CA . ARG A 1 103 ? -12.204 -3.284 5.872 1.00 94.38 103 ARG A CA 1
ATOM 793 C C . ARG A 1 103 ? -12.671 -3.976 7.137 1.00 94.38 103 ARG A C 1
ATOM 795 O O . ARG A 1 103 ? -13.836 -4.335 7.233 1.00 94.38 103 ARG A O 1
ATOM 802 N N . SER A 1 104 ? -11.756 -4.201 8.069 1.00 93.38 104 SER A N 1
ATOM 803 C CA . SER A 1 104 ? -12.058 -4.804 9.363 1.00 93.38 104 SER A CA 1
ATOM 804 C C . SER A 1 104 ? -11.020 -4.374 10.387 1.00 93.38 104 SER A C 1
ATOM 806 O O . SER A 1 104 ? -9.845 -4.204 10.052 1.00 93.38 104 SER A O 1
ATOM 808 N N . VAL A 1 105 ? -11.443 -4.239 11.638 1.00 92.50 105 VAL A N 1
ATOM 809 C CA . VAL A 1 105 ? -10.585 -3.861 12.764 1.00 92.50 105 VAL A CA 1
ATOM 810 C C . VAL A 1 105 ? -10.514 -5.050 13.722 1.00 92.50 105 VAL A C 1
ATOM 812 O O . VAL A 1 105 ? -11.548 -5.525 14.183 1.00 92.50 105 VAL A O 1
ATOM 815 N N . GLY A 1 106 ? -9.308 -5.571 13.958 1.00 88.19 106 GLY A N 1
ATOM 816 C CA . GLY A 1 106 ? -9.030 -6.599 14.965 1.00 88.19 106 GLY A CA 1
ATOM 817 C C . GLY A 1 106 ? -8.544 -5.980 16.277 1.00 88.19 106 GLY A C 1
ATOM 818 O O . GLY A 1 106 ? -8.783 -4.804 16.532 1.00 88.19 106 GLY A O 1
ATOM 819 N N . ASP A 1 107 ? -7.827 -6.753 17.095 1.00 85.06 107 ASP A N 1
ATOM 820 C CA . ASP A 1 107 ? -7.395 -6.274 18.419 1.00 85.06 107 ASP A CA 1
ATOM 821 C C . ASP A 1 107 ? -6.183 -5.334 18.361 1.00 85.06 107 ASP A C 1
ATOM 823 O O . ASP A 1 107 ? -6.152 -4.305 19.026 1.00 85.06 107 ASP A O 1
ATOM 827 N N . LYS A 1 108 ? -5.177 -5.666 17.544 1.00 84.19 108 LYS A N 1
ATOM 828 C CA . LYS A 1 108 ? -3.944 -4.859 17.395 1.00 84.19 108 LYS A CA 1
ATOM 829 C C . LYS A 1 108 ? -3.760 -4.280 15.995 1.00 84.19 108 LYS A C 1
ATOM 831 O O . LYS A 1 108 ? -2.990 -3.342 15.795 1.00 84.19 108 LYS A O 1
ATOM 836 N N . HIS A 1 109 ? -4.470 -4.836 15.020 1.00 87.56 109 HIS A N 1
ATOM 837 C CA . HIS A 1 109 ? -4.283 -4.528 13.611 1.00 87.56 109 HIS A CA 1
ATOM 838 C C . HIS A 1 109 ? -5.621 -4.357 12.898 1.00 87.56 109 HIS A C 1
ATOM 840 O O . HIS A 1 109 ? -6.616 -4.984 13.259 1.00 87.56 109 HIS A O 1
ATOM 846 N N . ALA A 1 110 ? -5.621 -3.556 11.839 1.00 89.94 110 ALA A N 1
ATOM 847 C CA . ALA A 1 110 ? -6.731 -3.414 10.915 1.00 89.94 110 ALA A CA 1
ATOM 848 C C . ALA A 1 110 ? -6.346 -3.959 9.536 1.00 89.94 110 ALA A C 1
ATOM 850 O O . ALA A 1 110 ? -5.227 -3.765 9.055 1.00 89.94 110 ALA A O 1
ATOM 851 N N . LYS A 1 111 ? -7.298 -4.623 8.881 1.00 90.50 111 LYS A N 1
ATOM 852 C CA . LYS A 1 111 ? -7.198 -5.000 7.472 1.00 90.50 111 LYS A CA 1
ATOM 853 C C . LYS A 1 111 ? -7.646 -3.811 6.637 1.00 90.50 111 LYS A C 1
ATOM 855 O O . LYS A 1 111 ? -8.763 -3.317 6.810 1.00 90.50 111 LYS A O 1
ATOM 860 N N . VAL A 1 112 ? -6.794 -3.369 5.723 1.00 91.25 112 VAL A N 1
ATOM 861 C CA . VAL A 1 112 ? -7.030 -2.176 4.909 1.00 91.25 112 VAL A CA 1
ATOM 862 C C . VAL A 1 112 ? -6.847 -2.468 3.423 1.00 91.25 112 VAL A C 1
ATOM 864 O O . VAL A 1 112 ? -6.123 -3.387 3.038 1.00 91.25 112 VAL A O 1
ATOM 867 N N . VAL A 1 113 ? -7.513 -1.678 2.582 1.00 91.19 113 VAL A N 1
ATOM 868 C CA . VAL A 1 113 ? -7.293 -1.639 1.135 1.00 91.19 113 VAL A CA 1
ATOM 869 C C . VAL A 1 113 ? -6.530 -0.377 0.779 1.00 91.19 113 VAL A C 1
ATOM 871 O O . VAL A 1 113 ? -6.942 0.729 1.121 1.00 91.19 113 VAL A O 1
ATOM 874 N N . MET A 1 114 ? -5.440 -0.557 0.049 1.00 88.44 114 MET A N 1
ATOM 875 C CA . MET A 1 114 ? -4.616 0.498 -0.518 1.00 88.44 114 MET A CA 1
ATOM 876 C C . MET A 1 114 ? -4.795 0.539 -2.032 1.00 88.44 114 MET A C 1
ATOM 878 O O . MET A 1 114 ? -4.922 -0.508 -2.668 1.00 88.44 114 MET A O 1
ATOM 882 N N . GLN A 1 115 ? -4.752 1.734 -2.616 1.00 87.00 115 GLN A N 1
ATOM 883 C CA . GLN A 1 115 ? -4.646 1.898 -4.066 1.00 87.00 115 GLN A CA 1
ATOM 884 C C . GLN A 1 115 ? -3.170 2.019 -4.439 1.00 87.00 115 GLN A C 1
ATOM 886 O O . GLN A 1 115 ? -2.528 3.019 -4.127 1.00 87.00 115 GLN A O 1
ATOM 891 N N . LEU A 1 116 ? -2.623 0.992 -5.085 1.00 82.44 116 LEU A N 1
ATOM 892 C CA . LEU A 1 116 ? -1.224 0.940 -5.504 1.00 82.44 116 LEU A CA 1
ATOM 893 C C . LEU A 1 116 ? -1.155 0.569 -6.985 1.00 82.44 116 LEU A C 1
ATOM 895 O O . LEU A 1 116 ? -1.696 -0.456 -7.398 1.00 82.44 116 LEU A O 1
ATOM 899 N N . PHE A 1 117 ? -0.483 1.410 -7.778 1.00 80.50 117 PHE A N 1
ATOM 900 C CA . PHE A 1 117 ? -0.273 1.217 -9.222 1.00 80.50 117 PHE A CA 1
ATOM 901 C C . PHE A 1 117 ? -1.561 0.882 -9.994 1.00 80.50 117 PHE A C 1
ATOM 903 O O . PHE A 1 117 ? -1.610 -0.071 -10.768 1.00 80.50 117 PHE A O 1
ATOM 910 N N . GLY A 1 118 ? -2.629 1.643 -9.732 1.00 80.25 118 GLY A N 1
ATOM 911 C CA . GLY A 1 118 ? -3.929 1.467 -10.390 1.00 80.25 118 GLY A CA 1
ATOM 912 C C . GLY A 1 118 ? -4.727 0.242 -9.929 1.00 80.25 118 GLY A C 1
ATOM 913 O O . GLY A 1 118 ? -5.764 -0.055 -10.512 1.00 80.25 118 GLY A O 1
ATOM 914 N N . GLY A 1 119 ? -4.274 -0.474 -8.895 1.00 84.75 119 GLY A N 1
ATOM 915 C CA . GLY A 1 119 ? -4.960 -1.646 -8.363 1.00 84.75 119 GLY A CA 1
ATOM 916 C C . GLY A 1 119 ? -5.214 -1.587 -6.859 1.00 84.75 119 GLY A C 1
ATOM 917 O O . GLY A 1 119 ? -4.445 -1.007 -6.094 1.00 84.75 119 GLY A O 1
ATOM 918 N N . GLN A 1 120 ? -6.272 -2.277 -6.427 1.00 88.00 120 GLN A N 1
ATOM 919 C CA . GLN A 1 120 ? -6.579 -2.471 -5.011 1.00 88.00 120 GLN A CA 1
ATOM 920 C C . GLN A 1 120 ? -5.685 -3.554 -4.417 1.00 88.00 120 GLN A C 1
ATOM 922 O O . GLN A 1 120 ? -5.618 -4.657 -4.966 1.00 88.00 120 GLN A O 1
ATOM 927 N N . ARG A 1 121 ? -5.019 -3.258 -3.299 1.00 86.88 121 ARG A N 1
ATOM 928 C CA . ARG A 1 121 ? -4.174 -4.193 -2.548 1.00 86.88 121 ARG A CA 1
ATOM 929 C C . ARG A 1 121 ? -4.618 -4.267 -1.105 1.00 86.88 121 ARG A C 1
ATOM 931 O O . ARG A 1 121 ? -4.857 -3.246 -0.472 1.00 86.88 121 ARG A O 1
ATOM 938 N N . ILE A 1 122 ? -4.731 -5.486 -0.599 1.00 86.19 122 ILE A N 1
ATOM 939 C CA . ILE A 1 122 ? -5.142 -5.743 0.775 1.00 86.19 122 ILE A CA 1
ATOM 940 C C . ILE A 1 122 ? -3.889 -5.945 1.613 1.00 86.19 122 ILE A C 1
ATOM 942 O O . ILE A 1 122 ? -3.028 -6.741 1.249 1.00 86.19 122 ILE A O 1
ATOM 946 N N . THR A 1 123 ? -3.812 -5.248 2.739 1.00 85.44 123 THR A N 1
ATOM 947 C CA . THR A 1 123 ? -2.736 -5.425 3.714 1.00 85.44 123 THR A CA 1
ATOM 948 C C . THR A 1 123 ? -3.259 -5.260 5.136 1.00 85.44 123 THR A C 1
ATOM 950 O O . THR A 1 123 ? -4.424 -4.916 5.355 1.00 85.44 123 THR A O 1
ATOM 953 N N . VAL A 1 124 ? -2.398 -5.533 6.106 1.00 87.00 124 VAL A N 1
ATOM 954 C CA . VAL A 1 124 ? -2.665 -5.384 7.533 1.00 87.00 124 VAL A CA 1
ATOM 955 C C . VAL A 1 124 ? -1.777 -4.267 8.075 1.00 87.00 124 VAL A C 1
ATOM 957 O O . VAL A 1 124 ? -0.595 -4.205 7.746 1.00 87.00 124 VAL A O 1
ATOM 960 N N . VAL A 1 125 ? -2.350 -3.371 8.878 1.00 85.69 125 VAL A N 1
ATOM 961 C CA . VAL A 1 125 ? -1.650 -2.218 9.466 1.00 85.69 125 VAL A CA 1
ATOM 962 C C . VAL A 1 125 ? -1.953 -2.155 10.967 1.00 85.69 125 VAL A C 1
ATOM 964 O O . VAL A 1 125 ? -3.111 -2.354 11.346 1.00 85.69 125 VAL A O 1
ATOM 967 N N . PRO A 1 126 ? -0.964 -1.882 11.841 1.00 87.25 126 PRO A N 1
ATOM 968 C CA . PRO A 1 126 ? -1.210 -1.652 13.263 1.00 87.25 126 PRO A CA 1
ATOM 969 C C . PRO A 1 126 ? -2.205 -0.510 13.486 1.00 87.25 126 PRO A C 1
ATOM 971 O O . PRO A 1 126 ? -2.092 0.541 12.856 1.00 87.25 126 PRO A O 1
ATOM 974 N N . ILE A 1 127 ? -3.153 -0.682 14.409 1.00 89.19 127 ILE A N 1
ATOM 975 C CA . ILE A 1 127 ? -4.186 0.333 14.689 1.00 89.19 127 ILE A CA 1
ATOM 976 C C . ILE A 1 127 ? -3.555 1.672 15.090 1.00 89.19 127 ILE A C 1
ATOM 978 O O . ILE A 1 127 ? -3.978 2.715 14.602 1.00 89.19 127 ILE A O 1
ATOM 982 N N . GLY A 1 128 ? -2.497 1.647 15.908 1.00 87.25 128 GLY A N 1
ATOM 983 C CA . GLY A 1 128 ? -1.786 2.858 16.328 1.00 87.25 128 GLY A CA 1
ATOM 984 C C . GLY A 1 128 ? -1.141 3.644 15.178 1.00 87.25 128 GLY A C 1
ATOM 985 O O . GLY A 1 128 ? -0.910 4.843 15.313 1.00 87.25 128 GLY A O 1
ATOM 986 N N . ALA A 1 129 ? -0.863 2.996 14.041 1.00 86.81 129 ALA A N 1
ATOM 987 C CA . ALA A 1 129 ? -0.294 3.646 12.860 1.00 86.81 129 ALA A CA 1
ATOM 988 C C . ALA A 1 129 ? -1.360 4.309 11.971 1.00 86.81 129 ALA A C 1
ATOM 990 O O . ALA A 1 129 ? -1.009 4.900 10.949 1.00 86.81 129 ALA A O 1
ATOM 991 N N . LEU A 1 130 ? -2.647 4.196 12.310 1.00 89.56 130 LEU A N 1
ATOM 992 C CA . LEU A 1 130 ? -3.753 4.737 11.527 1.00 89.56 130 LEU A CA 1
ATOM 993 C C . LEU A 1 130 ? -4.337 5.984 12.190 1.00 89.56 130 LEU A C 1
ATOM 995 O O . LEU A 1 130 ? -4.590 6.026 13.390 1.00 89.56 130 LEU A O 1
ATOM 999 N N . VAL A 1 131 ? -4.614 6.985 11.364 1.00 93.00 131 VAL A N 1
ATOM 1000 C CA . VAL A 1 131 ? -5.383 8.173 11.730 1.00 93.00 131 VAL A CA 1
ATOM 1001 C C . VAL A 1 131 ? -6.734 8.080 11.022 1.00 93.00 131 VAL A C 1
ATOM 1003 O O . VAL A 1 131 ? -6.760 8.122 9.788 1.00 93.00 131 VAL A O 1
ATOM 1006 N N . PRO A 1 132 ? -7.848 7.922 11.759 1.00 93.19 132 PRO A N 1
ATOM 1007 C CA . PRO A 1 132 ? -9.190 7.951 11.186 1.00 93.19 132 PRO A CA 1
ATOM 1008 C C . PRO A 1 132 ? -9.411 9.244 10.398 1.00 93.19 132 PRO A C 1
ATOM 1010 O O . PRO A 1 132 ? -9.088 10.329 10.881 1.00 93.19 132 PRO A O 1
ATOM 1013 N N . LEU A 1 133 ? -9.959 9.138 9.190 1.00 90.38 133 LEU A N 1
ATOM 1014 C CA . LEU A 1 133 ? -10.422 10.298 8.439 1.00 90.38 133 LEU A CA 1
ATOM 1015 C C . LEU A 1 133 ? -11.932 10.383 8.646 1.00 90.38 133 LEU A C 1
ATOM 1017 O O . LEU A 1 133 ? -12.652 9.442 8.314 1.00 90.38 133 LEU A O 1
ATOM 1021 N N . GLY A 1 134 ? -12.382 11.470 9.275 1.00 78.62 134 GLY A N 1
ATOM 1022 C CA . GLY A 1 134 ? -13.803 11.710 9.504 1.00 78.62 134 GLY A CA 1
ATOM 1023 C C . GLY A 1 134 ? -14.571 11.785 8.186 1.00 78.62 134 GLY A C 1
ATOM 1024 O O . GLY A 1 134 ? -14.037 12.253 7.179 1.00 78.62 134 GLY A O 1
ATOM 1025 N N . SER A 1 135 ? -15.806 11.290 8.218 1.00 54.84 135 SER A N 1
ATOM 1026 C CA . SER A 1 135 ? -16.867 11.675 7.285 1.00 54.84 135 SER A CA 1
AT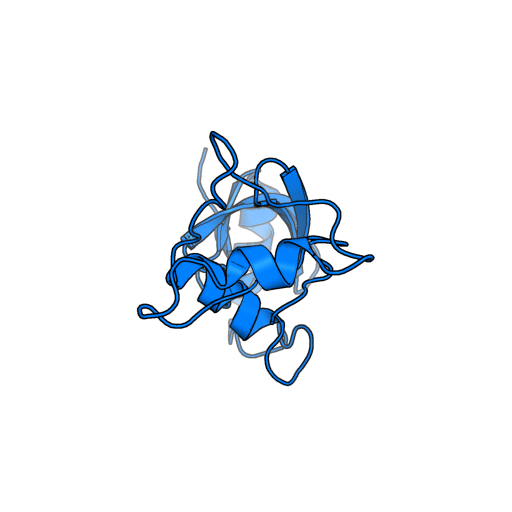OM 1027 C C . SER A 1 135 ? -17.375 13.069 7.616 1.00 54.84 135 SER A C 1
ATOM 1029 O O . SER A 1 135 ? -17.584 13.299 8.831 1.00 54.84 135 SER A O 1
#

Radius of gyration: 17.76 Å; chains: 1; bounding box: 41×25×52 Å